Protein AF-A0A954JBC2-F1 (afdb_monomer)

Foldseek 3Di:
DLPPADWDWDQPQVQQWIWIAHPVRHTDDIDHPAQRWADWEDDVQWIWTQRQLWWIFIAGSVRHTPDTQQDDPVVSVLLPDPVNVVLACPVPDDPRIANGFRDWYADPQRWIWTWGNGVVIDIDIHDDDD

Mean predicted aligned error: 2.65 Å

Secondary structure (DSSP, 8-state):
-TTSS--EEEEEGGGTEEEEE-TT--EEEEE---SSB---EEETTEEEEEETTTEEEEE-TTS-EEEEET--HHHHHHHH-TTTTGGG-GGGPPTT--S-EEEEEE-TTS-EEEEE-STT-EEEEEP---

Structure (mmCIF, N/CA/C/O backbone):
data_AF-A0A954JBC2-F1
#
_entry.id   AF-A0A954JBC2-F1
#
loop_
_atom_site.group_PDB
_atom_site.id
_atom_site.type_symbol
_atom_site.label_atom_id
_atom_site.label_alt_id
_atom_site.label_comp_id
_atom_site.label_asym_id
_atom_site.label_entity_id
_atom_site.label_seq_id
_atom_site.pdbx_PDB_ins_code
_atom_site.Cartn_x
_atom_site.Cartn_y
_atom_site.Cartn_z
_atom_site.occupancy
_atom_site.B_iso_or_equiv
_atom_site.auth_seq_id
_atom_site.auth_comp_id
_atom_site.auth_asym_id
_atom_site.auth_atom_id
_atom_site.pdbx_PDB_model_num
ATOM 1 N N . ASP A 1 1 ? -16.019 -0.821 12.676 1.00 66.69 1 ASP A N 1
ATOM 2 C CA . ASP A 1 1 ? -14.997 -1.880 12.584 1.00 66.69 1 ASP A CA 1
ATOM 3 C C . ASP A 1 1 ? -13.646 -1.416 13.097 1.00 66.69 1 ASP A C 1
ATOM 5 O O . ASP A 1 1 ? -13.457 -0.216 13.296 1.00 66.69 1 ASP A O 1
ATOM 9 N N . ARG A 1 2 ? -12.759 -2.378 13.381 1.00 87.31 2 ARG A N 1
ATOM 10 C CA . ARG A 1 2 ? -11.502 -2.253 14.138 1.00 87.31 2 ARG A CA 1
ATOM 11 C C . ARG A 1 2 ? -11.706 -2.074 15.650 1.00 87.31 2 ARG A C 1
ATOM 13 O O . ARG A 1 2 ? -11.821 -3.072 16.347 1.00 87.31 2 ARG A O 1
ATOM 20 N N . ASP A 1 3 ? -11.781 -0.854 16.188 1.00 87.06 3 ASP A N 1
ATOM 21 C CA . ASP A 1 3 ? -11.886 -0.623 17.650 1.00 87.06 3 ASP A CA 1
ATOM 22 C C . ASP A 1 3 ? -13.154 0.127 18.099 1.00 87.06 3 ASP A C 1
ATOM 24 O O . ASP A 1 3 ? -13.298 0.477 19.269 1.00 87.06 3 ASP A O 1
ATOM 28 N N . GLY A 1 4 ? -14.084 0.379 17.174 1.00 88.94 4 GLY A N 1
ATOM 29 C CA . GLY A 1 4 ? -15.375 1.008 17.468 1.00 88.94 4 GLY A CA 1
ATOM 30 C C . GLY A 1 4 ? -15.338 2.529 17.650 1.00 88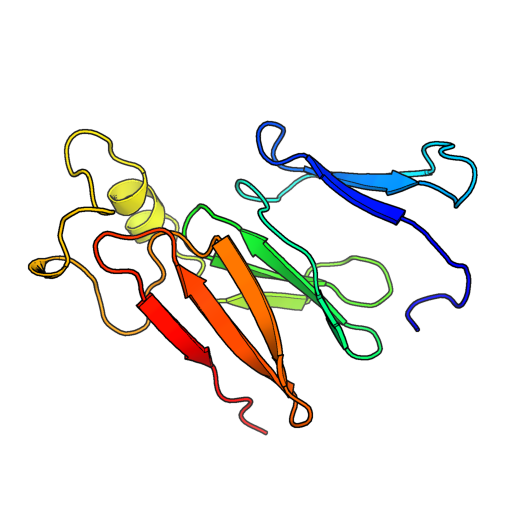.94 4 GLY A C 1
ATOM 31 O O . GLY A 1 4 ? -16.394 3.130 17.832 1.00 88.94 4 GLY A O 1
ATOM 32 N N . VAL A 1 5 ? -14.168 3.172 17.552 1.00 92.81 5 VAL A N 1
ATOM 33 C CA . VAL A 1 5 ? -14.036 4.635 17.639 1.00 92.81 5 VAL A CA 1
ATOM 34 C C . VAL A 1 5 ? -13.610 5.196 16.278 1.00 92.81 5 VAL A C 1
ATOM 36 O O . VAL A 1 5 ? -12.493 4.899 15.844 1.00 92.81 5 VAL A O 1
ATOM 39 N N . PRO A 1 6 ? -14.435 6.028 15.608 1.00 94.38 6 PRO A N 1
ATOM 40 C CA . PRO A 1 6 ? -14.092 6.623 14.317 1.00 94.38 6 PRO A CA 1
ATOM 41 C C . PRO A 1 6 ? -12.784 7.424 14.351 1.00 94.38 6 PRO A C 1
ATOM 43 O O . PRO A 1 6 ? -12.548 8.207 15.273 1.00 94.38 6 PRO A O 1
ATOM 46 N N . LYS A 1 7 ? -11.944 7.240 13.327 1.00 95.44 7 LYS A N 1
ATOM 47 C CA . LYS A 1 7 ? -10.665 7.942 13.137 1.00 95.44 7 LYS A CA 1
ATOM 48 C C . LYS A 1 7 ? -10.459 8.243 11.658 1.00 95.44 7 LYS A C 1
ATOM 50 O O . LYS A 1 7 ? -10.895 7.468 10.811 1.00 95.44 7 LYS A O 1
ATOM 55 N N . LEU 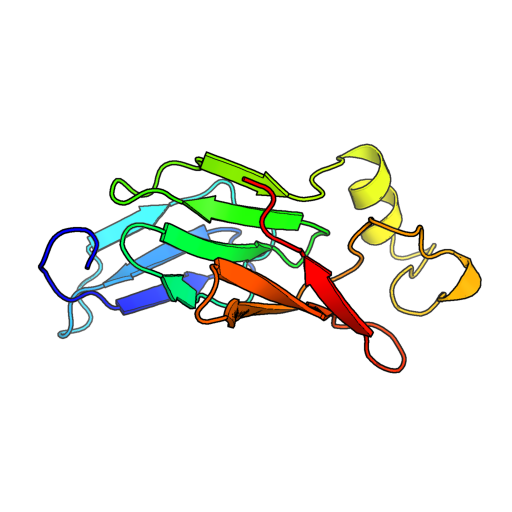A 1 8 ? -9.750 9.326 11.367 1.00 96.62 8 LEU A N 1
ATOM 56 C CA . LEU A 1 8 ? -9.204 9.599 10.042 1.00 96.62 8 LEU A CA 1
ATOM 57 C C . LEU A 1 8 ? -7.798 9.004 9.962 1.00 96.62 8 LEU A C 1
ATOM 59 O O . LEU A 1 8 ? -6.976 9.267 10.839 1.00 96.62 8 LEU A O 1
ATOM 63 N N . VAL A 1 9 ? -7.513 8.229 8.917 1.00 97.44 9 VAL A N 1
ATOM 64 C CA . VAL A 1 9 ? -6.164 7.724 8.636 1.00 97.44 9 VAL A CA 1
ATOM 65 C C . VAL A 1 9 ? -5.649 8.391 7.370 1.00 97.44 9 VAL A C 1
ATOM 67 O O . VAL A 1 9 ? -6.372 8.494 6.385 1.00 97.44 9 VAL A O 1
ATOM 70 N N . VAL A 1 10 ? -4.410 8.871 7.406 1.00 98.25 10 VAL A N 1
ATOM 71 C CA . VAL A 1 10 ? -3.782 9.611 6.311 1.00 98.25 10 VAL A CA 1
ATOM 72 C C . VAL A 1 10 ? -2.501 8.908 5.894 1.00 98.25 10 VAL A C 1
ATOM 74 O O . VAL A 1 10 ? -1.610 8.688 6.720 1.00 98.25 10 VAL A O 1
ATOM 77 N N . ALA A 1 11 ? -2.396 8.604 4.601 1.00 98.50 11 ALA A N 1
ATOM 78 C CA . ALA A 1 11 ? -1.159 8.172 3.972 1.00 98.50 11 ALA A CA 1
ATOM 79 C C . ALA A 1 11 ? -0.208 9.366 3.802 1.00 98.50 11 ALA A C 1
ATOM 81 O O . ALA A 1 11 ? -0.307 10.147 2.857 1.00 98.50 11 ALA A O 1
ATOM 82 N N . ASP A 1 12 ? 0.739 9.514 4.729 1.00 98.00 12 ASP A N 1
ATOM 83 C CA . ASP A 1 12 ? 1.794 10.525 4.655 1.00 98.00 12 ASP A CA 1
ATOM 84 C C . ASP A 1 12 ? 2.963 9.980 3.818 1.00 98.00 12 ASP A C 1
ATOM 86 O O . ASP A 1 12 ? 4.041 9.626 4.307 1.00 98.00 12 ASP A O 1
ATOM 90 N N . ARG A 1 13 ? 2.665 9.844 2.522 1.00 97.31 13 ARG A N 1
ATOM 91 C CA . ARG A 1 13 ? 3.396 9.060 1.523 1.00 97.31 13 ARG A CA 1
ATOM 92 C C . ARG A 1 13 ? 4.905 9.296 1.533 1.00 97.31 13 ARG A C 1
ATOM 94 O O . ARG A 1 13 ? 5.680 8.358 1.710 1.00 97.31 13 ARG A O 1
ATOM 101 N N . ALA A 1 14 ? 5.327 10.546 1.351 1.00 97.06 14 ALA A N 1
ATOM 102 C CA . ALA A 1 14 ? 6.743 10.894 1.234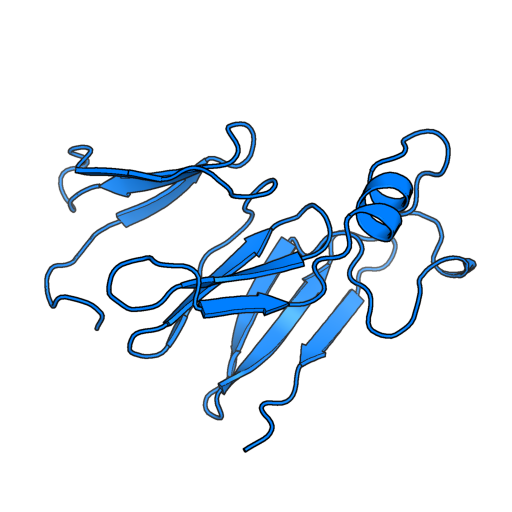 1.00 97.06 14 ALA A CA 1
ATOM 103 C C . ALA A 1 14 ? 7.514 10.733 2.556 1.00 97.06 14 ALA A C 1
ATOM 105 O O . ALA A 1 14 ? 8.736 10.624 2.536 1.00 97.06 14 ALA A O 1
ATOM 106 N N . ASN A 1 15 ? 6.804 10.669 3.686 1.00 98.25 15 ASN A N 1
ATOM 107 C CA . ASN A 1 15 ? 7.376 10.422 5.006 1.00 98.25 15 ASN A CA 1
ATOM 108 C C . ASN A 1 15 ? 7.294 8.944 5.427 1.00 98.25 15 ASN A C 1
ATOM 110 O O . ASN A 1 15 ? 7.560 8.641 6.590 1.00 98.25 15 ASN A O 1
ATOM 114 N N . ALA A 1 16 ? 6.927 8.034 4.512 1.00 98.12 16 ALA A N 1
ATOM 115 C CA . ALA A 1 16 ? 6.934 6.584 4.731 1.00 98.12 16 ALA A CA 1
ATOM 116 C C . ALA A 1 16 ? 6.124 6.139 5.969 1.00 98.12 16 ALA A C 1
ATOM 118 O O . ALA A 1 16 ? 6.514 5.228 6.705 1.00 98.12 16 ALA A O 1
ATOM 119 N N . ARG A 1 17 ? 4.997 6.814 6.224 1.00 98.62 17 ARG A N 1
ATOM 120 C CA . ARG A 1 17 ? 4.210 6.622 7.444 1.00 98.62 17 ARG A CA 1
ATOM 121 C C . ARG A 1 17 ? 2.716 6.812 7.224 1.00 98.62 17 ARG A C 1
ATOM 123 O O . ARG A 1 17 ? 2.287 7.518 6.314 1.00 98.62 17 ARG A O 1
ATOM 130 N N . LEU A 1 18 ? 1.937 6.231 8.124 1.00 98.69 18 LEU A N 1
ATOM 131 C CA . LEU A 1 18 ? 0.527 6.547 8.305 1.00 98.69 18 LEU A CA 1
ATOM 132 C C . LEU A 1 18 ? 0.340 7.426 9.545 1.00 98.69 18 LEU A C 1
ATOM 134 O O . LEU A 1 18 ? 1.083 7.317 10.528 1.00 98.69 18 LEU A O 1
ATOM 138 N N . GLN A 1 19 ? -0.670 8.290 9.503 1.00 98.50 19 GLN A N 1
ATOM 139 C CA . GLN A 1 19 ? -1.070 9.135 10.626 1.00 98.50 19 GLN A CA 1
ATOM 140 C C . GLN A 1 19 ? -2.553 8.951 10.933 1.00 98.50 19 GLN A C 1
ATOM 142 O O . GLN A 1 19 ? -3.371 8.914 10.020 1.00 98.50 19 GLN A O 1
ATOM 147 N N . TRP A 1 20 ? -2.895 8.867 12.215 1.00 98.00 20 TRP A N 1
ATOM 148 C CA . TRP A 1 20 ? -4.271 8.772 12.692 1.00 98.00 20 TRP A CA 1
ATOM 149 C C . TRP A 1 20 ? -4.660 10.065 13.386 1.00 98.00 20 TRP A C 1
ATOM 151 O O . TRP A 1 20 ? -3.898 10.587 14.203 1.00 98.00 20 TRP A O 1
ATOM 161 N N . PHE A 1 21 ? -5.873 10.521 13.114 1.00 98.38 21 PHE A N 1
ATOM 162 C CA . PHE A 1 21 ? -6.490 11.685 13.727 1.00 98.38 21 PHE A CA 1
ATOM 163 C C . PHE A 1 21 ? -7.877 11.318 14.251 1.00 98.38 21 PHE A C 1
ATOM 165 O O . PHE A 1 21 ? -8.526 10.405 13.732 1.00 98.38 21 PHE A O 1
ATOM 172 N N . ASP A 1 22 ? -8.345 12.028 15.274 1.00 97.69 22 ASP A N 1
ATOM 173 C CA . ASP A 1 22 ? -9.774 12.034 15.578 1.00 97.69 22 ASP A CA 1
ATOM 174 C C . ASP A 1 22 ? -10.541 12.882 14.547 1.00 97.69 22 ASP A C 1
ATOM 176 O O . ASP A 1 22 ? -9.956 13.536 13.680 1.00 97.69 22 ASP A O 1
ATOM 180 N N . LEU A 1 23 ? -11.872 12.882 14.638 1.00 97.06 23 LEU A N 1
ATOM 181 C CA . LEU A 1 23 ? -12.718 13.637 13.708 1.00 97.06 23 LEU A CA 1
ATOM 182 C C . LEU A 1 23 ? -12.650 15.164 13.900 1.00 97.06 23 LEU A C 1
ATOM 184 O O . LEU A 1 23 ? -13.163 15.896 13.060 1.00 97.06 23 LEU A O 1
ATOM 188 N N . ASN A 1 24 ? -12.000 15.649 14.963 1.00 97.75 24 ASN A N 1
ATOM 189 C CA . ASN A 1 24 ? -11.718 17.072 15.173 1.00 97.75 24 ASN A CA 1
ATOM 190 C C . ASN A 1 24 ? -10.335 17.473 14.625 1.00 97.75 24 ASN A C 1
ATOM 192 O O . ASN A 1 24 ? -9.919 18.620 14.787 1.00 97.75 24 ASN A O 1
ATOM 196 N N . GLY A 1 25 ? -9.603 16.541 14.005 1.00 97.31 25 GLY A N 1
ATOM 197 C CA . GLY A 1 25 ? -8.268 16.780 13.461 1.00 97.31 25 GLY A CA 1
ATOM 198 C C . GLY A 1 25 ? -7.145 16.720 14.498 1.00 97.31 25 GLY A C 1
ATOM 199 O O . GLY A 1 25 ? -6.010 17.080 14.185 1.00 97.31 25 GLY A O 1
ATOM 200 N N . LYS A 1 26 ? -7.407 16.253 15.726 1.00 98.44 26 LYS A N 1
ATOM 201 C CA . LYS A 1 26 ? -6.344 16.026 16.711 1.00 98.44 26 LYS A CA 1
ATOM 202 C C . LYS A 1 26 ? -5.548 14.789 16.315 1.00 98.44 26 LYS A C 1
ATOM 204 O O . LYS A 1 26 ? -6.109 13.707 16.160 1.00 98.44 26 LYS A O 1
ATOM 209 N N . HIS A 1 27 ? -4.230 14.935 16.208 1.00 98.50 27 HIS A N 1
ATOM 210 C CA . HIS A 1 27 ? -3.321 13.811 15.983 1.00 98.50 27 HIS A CA 1
ATOM 211 C C . HIS A 1 27 ? -3.380 12.807 17.144 1.00 98.50 27 HIS A C 1
ATOM 213 O O . HIS A 1 27 ? -3.359 13.189 18.317 1.00 98.50 27 HIS A O 1
ATOM 219 N N . LEU A 1 28 ? -3.471 11.523 16.803 1.00 97.62 28 LEU A N 1
ATOM 220 C CA . LEU A 1 28 ? -3.572 10.409 17.747 1.00 97.62 28 LEU A CA 1
ATOM 221 C C . LEU A 1 28 ? -2.341 9.504 17.706 1.00 97.62 28 LEU A C 1
ATOM 223 O O . LEU A 1 28 ? -1.888 9.030 18.746 1.00 97.62 28 LEU A O 1
ATOM 227 N N . LYS A 1 29 ? -1.836 9.204 16.505 1.00 97.00 29 LYS A N 1
ATOM 228 C CA . LYS A 1 29 ? -0.762 8.226 16.305 1.00 97.00 29 LYS A CA 1
ATOM 229 C C . LYS A 1 29 ? -0.034 8.474 14.991 1.00 97.00 29 LYS A C 1
ATOM 231 O O . LYS A 1 29 ? -0.651 8.810 13.985 1.00 97.00 29 LYS A O 1
ATOM 236 N N . THR A 1 30 ? 1.266 8.209 14.997 1.00 98.56 30 THR A N 1
ATOM 237 C CA . THR A 1 30 ? 2.084 8.039 13.793 1.00 98.56 30 THR A CA 1
ATOM 238 C C . THR A 1 30 ? 2.630 6.619 13.780 1.00 98.56 30 THR A C 1
ATOM 240 O O . THR A 1 30 ? 3.085 6.131 14.814 1.00 98.56 30 THR A O 1
ATOM 243 N N . GLN A 1 31 ? 2.592 5.954 12.628 1.00 98.44 31 GLN A N 1
ATOM 244 C CA . GLN A 1 31 ? 3.162 4.620 12.442 1.00 98.44 31 GLN A CA 1
ATOM 245 C C . GLN A 1 31 ? 4.048 4.606 11.199 1.00 98.44 31 GLN A C 1
ATOM 247 O O . GLN A 1 31 ? 3.584 4.983 10.126 1.00 98.44 31 GLN A O 1
ATOM 252 N N . GLY A 1 32 ? 5.308 4.202 11.359 1.00 98.25 32 GLY A N 1
ATOM 253 C CA . GLY A 1 32 ? 6.276 4.067 10.267 1.00 98.25 32 GLY A CA 1
ATOM 254 C C . GLY A 1 32 ? 6.255 2.686 9.609 1.00 98.25 32 GLY A C 1
ATOM 255 O O . GLY A 1 32 ? 5.268 1.962 9.712 1.00 98.25 32 GLY A O 1
ATOM 256 N N 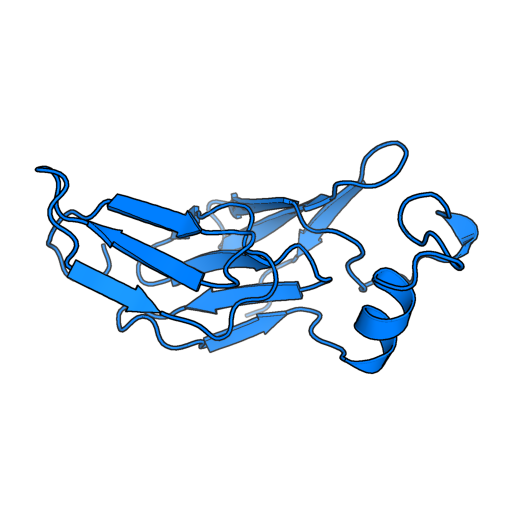. ASP A 1 33 ? 7.372 2.340 8.967 1.00 95.62 33 ASP A N 1
ATOM 257 C CA . ASP A 1 33 ? 7.629 1.065 8.275 1.00 95.62 33 ASP A CA 1
ATOM 258 C C . ASP A 1 33 ? 6.752 0.797 7.038 1.00 95.62 33 ASP A C 1
ATOM 260 O O . ASP A 1 33 ? 6.603 -0.345 6.591 1.00 95.62 33 ASP A O 1
ATOM 264 N N . PHE A 1 34 ? 6.223 1.863 6.434 1.00 98.31 34 PHE A N 1
ATOM 265 C CA . PHE A 1 34 ? 5.545 1.828 5.136 1.00 98.31 34 PHE A CA 1
ATOM 266 C C . PHE A 1 34 ? 6.503 2.208 4.013 1.00 98.31 34 PHE A C 1
ATOM 268 O O . PHE A 1 34 ? 7.521 2.860 4.240 1.00 98.31 34 PHE A O 1
ATOM 275 N N . LEU A 1 35 ? 6.176 1.835 2.778 1.00 97.69 35 LEU A N 1
ATOM 276 C CA . LEU A 1 35 ? 7.010 2.153 1.623 1.00 97.69 35 LEU A CA 1
ATOM 277 C C . LEU A 1 35 ? 6.211 2.969 0.614 1.00 97.69 35 LEU A C 1
ATOM 279 O O . LEU A 1 35 ? 5.724 2.458 -0.393 1.00 97.69 35 LEU A O 1
ATOM 283 N N . PHE A 1 36 ? 6.135 4.269 0.904 1.00 98.31 36 PHE A N 1
ATOM 284 C CA . PHE A 1 36 ? 5.436 5.256 0.085 1.00 98.31 36 PHE A CA 1
ATOM 285 C C . PHE A 1 36 ? 3.924 4.940 -0.017 1.00 98.31 36 PHE A C 1
ATOM 287 O O . PHE A 1 36 ? 3.410 4.736 -1.120 1.00 98.31 36 PHE A O 1
ATOM 294 N N . PRO A 1 37 ? 3.209 4.882 1.131 1.00 98.62 37 PRO A N 1
ATOM 295 C CA . PRO A 1 37 ? 1.806 4.473 1.185 1.00 98.62 37 PRO A CA 1
ATOM 296 C C . PRO A 1 37 ? 0.939 5.410 0.345 1.00 98.62 37 PRO A C 1
ATOM 298 O O . PRO A 1 37 ? 1.137 6.631 0.348 1.00 98.62 37 PRO A O 1
ATOM 301 N N . ALA A 1 38 ? 0.011 4.838 -0.415 1.00 97.69 38 ALA A N 1
ATOM 302 C CA . ALA A 1 38 ? -0.636 5.546 -1.507 1.00 97.69 38 ALA A CA 1
ATOM 303 C C . ALA A 1 38 ? -2.139 5.766 -1.333 1.00 97.69 38 ALA A C 1
ATOM 305 O O . ALA A 1 38 ? -2.604 6.832 -1.736 1.00 97.69 38 ALA A O 1
ATOM 306 N N . ASP A 1 39 ? -2.821 4.808 -0.714 1.00 98.19 39 ASP A N 1
ATOM 307 C CA . ASP A 1 39 ? -4.257 4.789 -0.441 1.00 98.19 39 ASP A CA 1
ATOM 308 C C . ASP A 1 39 ? -4.540 3.914 0.801 1.00 98.19 39 ASP A C 1
ATOM 310 O O . ASP A 1 39 ? -3.598 3.352 1.379 1.00 98.19 39 ASP A O 1
ATOM 314 N N . ILE A 1 40 ? -5.795 3.850 1.257 1.00 98.00 40 ILE A N 1
ATOM 315 C CA . ILE A 1 40 ? -6.246 3.023 2.376 1.00 98.00 40 ILE A CA 1
ATOM 316 C C . ILE A 1 40 ? -7.662 2.503 2.102 1.00 98.00 40 ILE A C 1
ATOM 318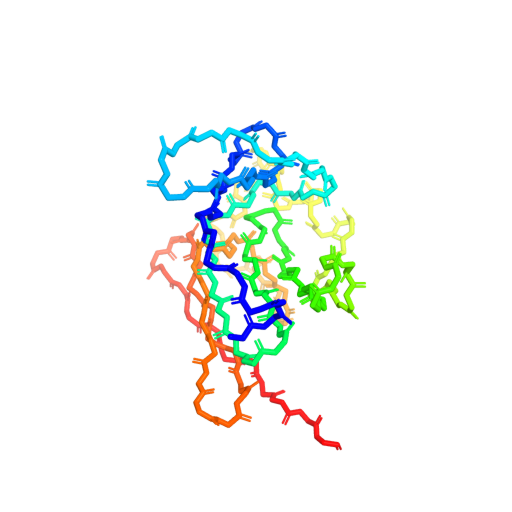 O O . ILE A 1 40 ? -8.591 3.297 1.974 1.00 98.00 40 ILE A O 1
ATOM 322 N N . ASP A 1 41 ? -7.847 1.186 2.200 1.00 98.06 41 ASP A N 1
ATOM 323 C CA . ASP A 1 41 ? -9.172 0.553 2.252 1.00 98.06 41 ASP A CA 1
ATOM 324 C C . ASP A 1 41 ? -9.318 -0.344 3.492 1.00 98.06 41 ASP A C 1
ATOM 326 O O . ASP A 1 41 ? -8.333 -0.727 4.133 1.00 98.06 41 ASP A O 1
ATOM 330 N N . THR A 1 42 ? -10.551 -0.678 3.871 1.00 97.00 42 THR A N 1
ATOM 331 C CA . THR A 1 42 ? -10.835 -1.509 5.048 1.00 97.00 42 THR A CA 1
ATOM 332 C C . THR A 1 42 ? -11.883 -2.573 4.769 1.00 97.00 42 THR A C 1
ATOM 334 O O . THR A 1 42 ? -12.898 -2.306 4.134 1.00 97.00 42 THR A O 1
ATOM 337 N N . GLN A 1 43 ? -11.693 -3.759 5.346 1.00 96.56 43 GLN A N 1
ATOM 338 C CA . GLN A 1 43 ? -12.706 -4.812 5.370 1.00 96.56 43 GLN A CA 1
ATOM 339 C C . GLN A 1 43 ? -12.671 -5.525 6.723 1.00 96.56 43 GLN A C 1
ATOM 341 O O . GLN A 1 43 ? -11.714 -6.231 7.051 1.00 96.56 43 GLN A O 1
ATOM 346 N N . GLY A 1 44 ? -13.719 -5.320 7.527 1.00 94.62 44 GLY A N 1
ATOM 347 C CA . GLY A 1 44 ? -13.755 -5.783 8.912 1.00 94.62 44 GLY A CA 1
ATOM 348 C C . GLY A 1 44 ? -12.558 -5.248 9.703 1.00 94.62 44 GLY A C 1
ATOM 349 O O . GLY A 1 44 ? -12.319 -4.042 9.770 1.00 94.62 44 GLY A O 1
ATOM 350 N N . ASP A 1 45 ? -11.774 -6.154 10.277 1.00 95.75 45 ASP A N 1
ATOM 351 C CA . ASP A 1 45 ? -10.605 -5.808 11.088 1.00 95.75 45 ASP A CA 1
ATOM 352 C C . ASP A 1 45 ? -9.335 -5.536 10.275 1.00 95.75 45 ASP A C 1
ATOM 354 O O . ASP A 1 45 ? -8.305 -5.194 10.855 1.00 95.75 45 ASP A O 1
ATOM 358 N N . LEU A 1 46 ? -9.384 -5.661 8.948 1.00 97.25 46 LEU A N 1
ATOM 359 C CA . LEU A 1 46 ? -8.233 -5.446 8.078 1.00 97.25 46 LEU A CA 1
ATOM 360 C C . LEU A 1 46 ? -8.186 -4.013 7.548 1.00 97.25 46 LEU A C 1
ATOM 362 O O . LEU A 1 46 ? -9.213 -3.414 7.230 1.00 97.25 46 LEU A O 1
ATOM 366 N N . LEU A 1 47 ? -6.970 -3.482 7.440 1.00 97.94 47 LEU A N 1
ATOM 367 C CA . LEU A 1 47 ? -6.660 -2.227 6.760 1.00 97.94 47 LEU A CA 1
ATOM 368 C C . LEU A 1 47 ? -5.623 -2.524 5.679 1.00 97.94 47 LEU A C 1
ATOM 370 O O . LEU A 1 47 ? -4.555 -3.058 5.973 1.00 97.94 47 LEU A O 1
ATOM 374 N N . LEU A 1 48 ? -5.973 -2.209 4.440 1.00 98.62 48 LEU A N 1
ATOM 375 C CA . LEU A 1 48 ? -5.195 -2.429 3.231 1.00 98.62 48 LEU A CA 1
ATOM 376 C C . LEU A 1 48 ? -4.460 -1.148 2.852 1.00 98.62 48 LEU A C 1
ATOM 378 O O . LEU A 1 48 ? -5.064 -0.083 2.812 1.00 98.62 48 LEU A O 1
ATOM 382 N N . VAL A 1 49 ? -3.165 -1.257 2.568 1.00 98.75 49 VAL A N 1
ATOM 383 C CA . VAL A 1 49 ? -2.305 -0.134 2.189 1.00 98.75 49 VAL A CA 1
ATOM 384 C C . VAL A 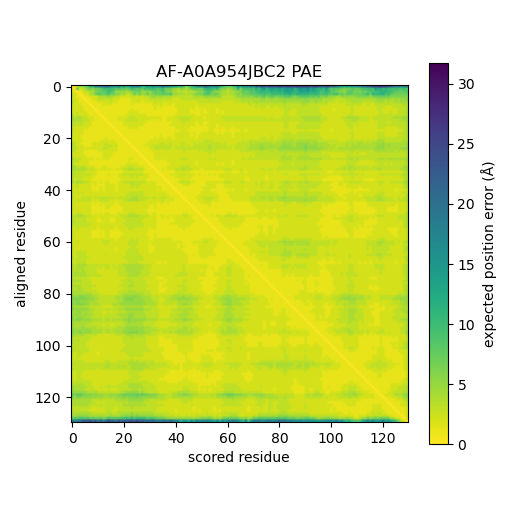1 49 ? -1.498 -0.522 0.952 1.00 98.75 49 VAL A C 1
ATOM 386 O O . VAL A 1 49 ? -0.566 -1.328 1.064 1.00 98.75 49 VAL A O 1
ATOM 389 N N . PRO A 1 50 ? -1.794 0.026 -0.235 1.00 98.44 50 PRO A N 1
ATOM 390 C CA . PRO A 1 50 ? -0.860 -0.022 -1.347 1.00 98.44 50 PRO A CA 1
ATOM 391 C C . PRO A 1 50 ? 0.381 0.818 -1.023 1.00 98.44 50 PRO A C 1
ATOM 393 O O . PRO A 1 50 ? 0.334 2.046 -0.946 1.00 98.44 50 PRO A O 1
ATOM 396 N N . ASP A 1 51 ? 1.502 0.133 -0.817 1.00 97.12 51 ASP A N 1
ATOM 397 C CA . ASP A 1 51 ? 2.820 0.732 -0.637 1.00 97.12 51 ASP A CA 1
ATOM 398 C C . ASP A 1 51 ? 3.468 0.850 -2.024 1.00 97.12 51 ASP A C 1
ATOM 400 O O . ASP A 1 51 ? 3.931 -0.143 -2.598 1.00 97.12 51 ASP A O 1
ATOM 404 N N . LEU A 1 52 ? 3.509 2.072 -2.577 1.00 97.88 52 LEU A N 1
ATOM 405 C CA . LEU A 1 52 ? 3.885 2.340 -3.976 1.00 97.88 52 LEU A CA 1
ATOM 406 C C . LEU A 1 52 ? 5.246 1.752 -4.373 1.00 97.88 52 LEU A C 1
ATOM 408 O O . LEU A 1 52 ? 5.522 1.550 -5.557 1.00 97.88 52 LEU A O 1
ATOM 412 N N . HIS A 1 53 ? 6.117 1.462 -3.411 1.00 98.00 53 HIS A N 1
ATOM 413 C CA . HIS A 1 53 ? 7.363 0.743 -3.650 1.00 98.00 53 HIS A CA 1
ATOM 414 C C . HIS A 1 53 ? 7.153 -0.783 -3.648 1.00 98.00 53 HIS A C 1
ATOM 416 O O . HIS A 1 53 ? 7.715 -1.512 -2.827 1.00 98.00 53 HIS A O 1
ATOM 422 N N . ALA A 1 54 ? 6.388 -1.245 -4.639 1.00 98.12 54 ALA A N 1
ATOM 423 C CA . ALA A 1 54 ? 6.259 -2.643 -5.045 1.00 98.12 54 ALA A CA 1
ATOM 424 C C . ALA A 1 54 ? 5.705 -3.629 -3.994 1.00 98.12 54 ALA A C 1
ATOM 426 O O . ALA A 1 54 ? 6.066 -4.804 -4.031 1.00 98.12 54 ALA A O 1
ATOM 427 N N . ARG A 1 55 ? 4.806 -3.210 -3.088 1.00 97.88 55 ARG A N 1
ATOM 428 C CA . ARG A 1 55 ? 4.100 -4.161 -2.205 1.00 97.88 55 ARG A CA 1
ATOM 429 C C . ARG A 1 55 ? 2.712 -3.685 -1.774 1.00 97.88 55 ARG A C 1
ATOM 431 O O . ARG A 1 55 ? 2.368 -2.516 -1.901 1.00 97.88 55 ARG A O 1
ATOM 438 N N . ILE A 1 56 ? 1.938 -4.598 -1.201 1.00 98.50 56 ILE A N 1
ATOM 439 C CA . ILE A 1 56 ? 0.685 -4.302 -0.501 1.00 98.50 56 ILE A CA 1
ATOM 440 C C . ILE A 1 56 ? 0.848 -4.688 0.969 1.00 98.50 56 ILE A C 1
ATOM 442 O O . ILE A 1 56 ? 1.159 -5.839 1.266 1.00 98.50 56 ILE A O 1
ATOM 446 N N . THR A 1 57 ? 0.609 -3.763 1.891 1.00 98.62 57 THR A N 1
ATOM 447 C CA . THR A 1 57 ? 0.648 -4.022 3.335 1.00 98.62 57 THR A CA 1
ATOM 448 C C . THR A 1 57 ? -0.773 -4.183 3.873 1.00 98.62 57 THR A C 1
ATOM 450 O O . THR A 1 57 ? -1.646 -3.375 3.573 1.00 98.62 57 THR A O 1
ATOM 453 N N . ILE A 1 58 ? -1.013 -5.213 4.686 1.00 98.38 58 ILE A N 1
ATOM 454 C CA . ILE A 1 58 ? -2.295 -5.455 5.360 1.00 98.38 58 ILE A CA 1
ATOM 455 C C . ILE A 1 58 ? -2.067 -5.429 6.868 1.00 98.38 58 ILE A C 1
ATOM 457 O O . ILE A 1 58 ? -1.176 -6.118 7.369 1.00 98.38 58 ILE A O 1
ATOM 461 N N . LEU A 1 59 ? -2.878 -4.658 7.592 1.00 98.31 59 LEU A N 1
ATOM 462 C CA . LEU A 1 59 ? -2.805 -4.512 9.045 1.00 98.31 59 LEU A CA 1
ATOM 463 C C . LEU A 1 59 ? -4.033 -5.113 9.744 1.00 98.31 59 LEU A C 1
ATOM 465 O O . LEU A 1 59 ? -5.160 -4.874 9.308 1.00 98.31 59 LEU A O 1
ATOM 469 N N . ASP A 1 60 ? -3.833 -5.793 10.876 1.00 97.19 60 ASP A N 1
ATOM 470 C CA . ASP A 1 60 ? -4.915 -6.206 11.788 1.00 97.19 60 ASP A CA 1
ATOM 471 C C . ASP A 1 60 ? -5.537 -5.021 12.537 1.00 97.19 60 ASP A C 1
ATOM 473 O O . ASP A 1 60 ? -5.061 -3.892 12.414 1.00 97.19 60 ASP A O 1
ATOM 477 N N . LYS A 1 61 ? -6.563 -5.270 13.362 1.00 95.50 61 LYS A N 1
ATOM 478 C CA . LYS A 1 61 ? -7.270 -4.260 14.172 1.00 95.50 61 LYS A CA 1
ATOM 479 C C . LYS A 1 61 ? -6.368 -3.455 15.118 1.00 95.50 61 LYS A C 1
ATOM 481 O O . LYS A 1 61 ? -6.679 -2.305 15.417 1.00 95.50 61 LYS A O 1
ATOM 486 N N . ASP A 1 62 ? -5.240 -4.023 15.552 1.00 94.56 62 ASP A N 1
ATOM 487 C CA . ASP A 1 62 ? -4.271 -3.368 16.438 1.00 94.56 62 ASP A CA 1
ATOM 488 C C . ASP A 1 62 ? -3.226 -2.557 15.631 1.00 94.56 62 ASP A C 1
ATOM 490 O O . ASP A 1 62 ? -2.337 -1.905 16.190 1.00 94.56 62 ASP A O 1
ATOM 494 N N . ASN A 1 63 ? -3.396 -2.503 14.304 1.00 95.69 63 ASN A N 1
ATOM 495 C CA . ASN A 1 63 ? -2.518 -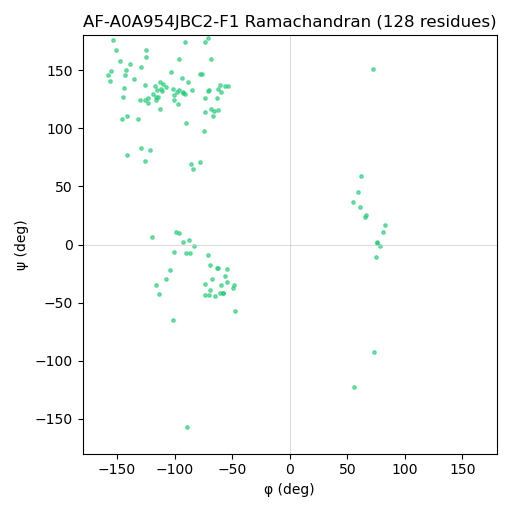1.902 13.301 1.00 95.69 63 ASN A CA 1
ATOM 496 C C . ASN A 1 63 ? -1.163 -2.611 13.160 1.00 95.69 63 ASN A C 1
ATOM 498 O O . ASN A 1 63 ? -0.186 -1.980 12.754 1.00 95.69 63 ASN A O 1
ATOM 502 N N . LYS A 1 64 ? -1.075 -3.900 13.491 1.00 97.06 64 LYS A N 1
ATOM 503 C CA . LYS A 1 64 ? 0.131 -4.697 13.243 1.00 97.06 64 LYS A CA 1
ATOM 504 C C . LYS A 1 64 ? 0.063 -5.306 11.844 1.00 97.06 64 LYS A C 1
ATOM 506 O O . LYS A 1 64 ? -1.015 -5.741 11.437 1.00 97.06 64 LYS A O 1
ATOM 511 N N . PRO A 1 65 ? 1.178 -5.346 11.096 1.00 97.50 65 PRO A N 1
ATOM 512 C CA . PRO A 1 65 ? 1.193 -5.994 9.795 1.00 97.50 65 PRO A CA 1
ATOM 513 C C . PRO A 1 65 ? 0.913 -7.490 9.950 1.00 97.50 65 PRO A C 1
ATOM 515 O O . PRO A 1 65 ? 1.596 -8.179 10.704 1.00 97.50 65 PRO A O 1
ATOM 518 N N . VAL A 1 66 ? -0.088 -7.979 9.222 1.00 97.50 66 VAL A N 1
ATOM 519 C CA . VAL A 1 66 ? -0.410 -9.411 9.107 1.00 97.50 66 VAL A CA 1
ATOM 520 C C . VAL A 1 66 ? 0.046 -9.999 7.777 1.00 97.50 66 VAL A C 1
ATOM 522 O O . VAL A 1 66 ? 0.246 -11.205 7.682 1.00 97.50 66 VAL A O 1
ATOM 525 N N . ALA A 1 67 ? 0.242 -9.157 6.758 1.00 97.12 67 ALA A N 1
ATOM 526 C CA . ALA A 1 67 ? 0.819 -9.552 5.480 1.00 97.12 67 ALA A CA 1
ATOM 527 C C . ALA A 1 67 ? 1.473 -8.359 4.767 1.00 97.12 67 ALA A C 1
ATOM 529 O O . ALA A 1 67 ? 1.014 -7.222 4.884 1.00 97.12 67 ALA A O 1
ATOM 530 N N . GLN A 1 68 ? 2.521 -8.643 3.994 1.00 97.62 68 GLN A N 1
ATOM 531 C CA . GLN A 1 68 ? 3.172 -7.717 3.063 1.00 97.62 68 GLN A CA 1
ATOM 532 C C . GLN A 1 68 ? 3.291 -8.416 1.703 1.00 97.62 68 GLN A C 1
ATOM 534 O O . GLN A 1 68 ? 4.289 -9.061 1.387 1.00 97.62 68 GLN A O 1
ATOM 539 N N . LEU A 1 69 ? 2.211 -8.376 0.924 1.00 97.62 69 LEU A N 1
ATOM 540 C CA . LEU A 1 69 ? 2.086 -9.130 -0.319 1.00 97.62 69 LEU A CA 1
ATOM 541 C C . LEU A 1 69 ? 2.997 -8.540 -1.399 1.00 97.62 69 LEU A C 1
ATOM 543 O O . LEU A 1 69 ? 2.989 -7.332 -1.645 1.00 97.62 69 LEU A O 1
ATOM 547 N N . GLY A 1 70 ? 3.755 -9.412 -2.062 1.00 96.19 70 GLY A N 1
ATOM 548 C CA . GLY A 1 70 ? 4.691 -9.032 -3.120 1.00 96.19 70 GLY A CA 1
ATOM 549 C C . GLY A 1 70 ? 5.989 -8.386 -2.630 1.00 96.19 70 GLY A C 1
ATOM 550 O O . GLY A 1 70 ? 6.806 -8.030 -3.476 1.00 96.19 70 GLY A O 1
ATOM 551 N N . ASP A 1 71 ? 6.201 -8.252 -1.312 1.00 97.19 71 ASP A N 1
ATOM 552 C CA . ASP A 1 71 ? 7.426 -7.660 -0.769 1.00 97.19 71 ASP A CA 1
ATOM 553 C C . ASP A 1 71 ? 8.649 -8.503 -1.150 1.00 97.19 71 ASP A C 1
ATOM 555 O O . ASP A 1 71 ? 8.791 -9.666 -0.775 1.00 97.19 71 ASP A O 1
ATOM 559 N N . ASP A 1 72 ? 9.519 -7.889 -1.939 1.00 98.06 72 ASP A N 1
ATOM 560 C CA . ASP A 1 72 ? 10.775 -8.444 -2.405 1.00 98.06 72 ASP A CA 1
ATOM 561 C C . ASP A 1 72 ? 11.780 -7.284 -2.490 1.00 98.06 72 ASP A C 1
ATOM 563 O O . ASP A 1 72 ? 11.644 -6.414 -3.361 1.00 98.06 72 ASP A O 1
ATOM 567 N N . PRO A 1 73 ? 12.770 -7.224 -1.582 1.00 97.75 73 PRO A N 1
ATOM 568 C CA . PRO A 1 73 ? 13.764 -6.158 -1.574 1.00 97.75 73 PRO A CA 1
ATOM 569 C C . PRO A 1 73 ? 14.599 -6.063 -2.857 1.00 97.75 73 PRO A C 1
ATOM 571 O O . PRO A 1 73 ? 14.936 -4.952 -3.267 1.00 97.75 73 PRO A O 1
ATOM 574 N N . GLU A 1 74 ? 14.916 -7.189 -3.501 1.00 98.31 74 GLU A N 1
ATOM 575 C CA . GLU A 1 74 ? 15.743 -7.223 -4.713 1.00 98.31 74 GLU A CA 1
ATOM 576 C C . GLU A 1 74 ? 14.958 -6.715 -5.922 1.00 98.31 74 GLU A C 1
ATOM 578 O O . GLU A 1 74 ? 15.452 -5.897 -6.703 1.00 98.31 74 GLU A O 1
ATOM 583 N N . TRP A 1 75 ? 13.701 -7.145 -6.054 1.00 98.44 75 TRP A N 1
ATOM 584 C CA . TRP A 1 75 ? 12.808 -6.626 -7.085 1.00 98.44 75 TRP A CA 1
ATOM 585 C C . TRP A 1 75 ? 12.497 -5.142 -6.869 1.00 98.44 75 TRP A C 1
ATOM 587 O O . TRP A 1 75 ? 12.577 -4.347 -7.807 1.00 98.44 75 TRP A O 1
ATOM 597 N N . ARG A 1 76 ? 12.212 -4.733 -5.627 1.00 98.25 76 ARG A N 1
ATOM 598 C CA . ARG A 1 76 ? 11.979 -3.324 -5.285 1.00 98.25 76 ARG A CA 1
ATOM 599 C C . ARG A 1 76 ? 13.176 -2.450 -5.652 1.00 98.25 76 ARG A C 1
ATOM 601 O O . ARG A 1 76 ? 12.969 -1.359 -6.177 1.00 98.25 76 ARG A O 1
ATOM 608 N N . ALA A 1 77 ? 14.405 -2.907 -5.410 1.00 98.44 77 ALA A N 1
ATOM 609 C CA . ALA A 1 77 ? 15.599 -2.156 -5.795 1.00 98.44 77 ALA A CA 1
ATOM 610 C C . ALA A 1 77 ? 15.623 -1.869 -7.308 1.00 98.44 77 ALA A C 1
ATOM 612 O O . ALA A 1 77 ? 15.882 -0.737 -7.706 1.00 98.44 77 ALA A O 1
ATOM 613 N N . GLN A 1 78 ? 15.255 -2.848 -8.142 1.00 98.44 78 GLN A N 1
ATOM 614 C CA . GLN A 1 78 ? 15.160 -2.669 -9.597 1.00 98.44 78 GLN A CA 1
ATOM 615 C C . GLN A 1 78 ? 13.998 -1.759 -10.013 1.00 98.44 78 GLN A C 1
ATOM 617 O O . GLN A 1 78 ? 14.134 -0.959 -10.937 1.00 98.44 78 GLN A O 1
ATOM 622 N N . VAL A 1 79 ? 12.846 -1.874 -9.346 1.00 98.31 79 VAL A N 1
ATOM 623 C CA . VAL A 1 79 ? 11.673 -1.024 -9.601 1.00 98.31 79 VAL A CA 1
ATOM 624 C C . VAL A 1 79 ? 11.990 0.452 -9.356 1.00 98.31 79 VAL A C 1
ATOM 626 O O . VAL A 1 79 ? 11.554 1.307 -10.127 1.00 98.31 79 VAL A O 1
ATOM 629 N N . LEU A 1 80 ? 12.725 0.745 -8.279 1.00 98.06 80 LEU A N 1
ATOM 630 C CA . LEU A 1 80 ? 13.043 2.107 -7.845 1.00 98.06 80 LEU A CA 1
ATOM 631 C C . LEU A 1 80 ? 14.289 2.694 -8.517 1.00 98.06 80 LEU A C 1
ATOM 633 O O . LEU A 1 80 ? 14.564 3.885 -8.352 1.00 98.06 80 LEU A O 1
ATOM 637 N N . ASP A 1 81 ? 15.027 1.889 -9.278 1.00 98.19 81 ASP A N 1
ATOM 638 C CA . ASP A 1 81 ? 16.160 2.362 -10.057 1.00 98.19 81 ASP A CA 1
ATOM 639 C C . ASP A 1 81 ? 15.678 3.275 -11.200 1.00 98.19 81 ASP A C 1
ATOM 641 O O . ASP A 1 81 ? 14.948 2.874 -12.116 1.00 98.19 81 ASP A O 1
ATOM 645 N N . LYS A 1 82 ? 16.106 4.539 -11.137 1.00 96.31 82 LYS A N 1
ATOM 646 C CA . LYS A 1 82 ? 15.742 5.580 -12.102 1.00 96.31 82 LYS A CA 1
ATOM 647 C C . LYS A 1 82 ? 16.335 5.334 -13.487 1.00 96.31 82 LYS A C 1
ATOM 649 O O . LYS A 1 82 ? 15.695 5.711 -14.465 1.00 96.31 82 LYS A O 1
ATOM 654 N N . GLU A 1 83 ? 17.496 4.688 -13.573 1.00 97.44 83 GLU A N 1
ATOM 655 C CA . GLU A 1 83 ? 18.144 4.359 -14.846 1.00 97.44 83 GLU A CA 1
ATOM 656 C C . GLU A 1 83 ? 17.406 3.217 -15.552 1.00 97.44 83 GLU A C 1
ATOM 658 O O . GLU A 1 83 ? 17.273 3.203 -16.778 1.00 97.44 83 GLU A O 1
ATOM 663 N N . ILE A 1 84 ? 16.851 2.275 -14.781 1.00 97.00 84 ILE A N 1
ATOM 664 C CA . ILE A 1 84 ? 15.985 1.223 -15.326 1.00 97.00 84 ILE A CA 1
ATOM 665 C C . ILE A 1 84 ? 14.648 1.817 -15.776 1.00 97.00 84 ILE A C 1
ATOM 667 O O . ILE A 1 84 ? 14.138 1.449 -16.842 1.00 97.00 84 ILE A O 1
ATOM 671 N N . GLY A 1 85 ? 14.065 2.708 -14.965 1.00 97.44 85 GLY A N 1
ATOM 672 C CA . GLY A 1 85 ? 12.776 3.332 -15.254 1.00 97.44 85 GLY A CA 1
ATOM 673 C C . GLY A 1 85 ? 11.658 2.296 -15.403 1.00 97.44 85 GLY A C 1
ATOM 674 O O . GLY A 1 85 ? 10.872 2.373 -16.351 1.00 97.44 85 GLY A O 1
ATOM 675 N N . MET A 1 86 ? 11.601 1.315 -14.488 1.00 98.06 86 MET A N 1
ATOM 676 C CA . MET A 1 86 ? 10.769 0.100 -14.584 1.00 98.06 86 MET A CA 1
ATOM 677 C C . MET A 1 86 ? 9.303 0.389 -14.937 1.00 98.06 86 MET A C 1
ATOM 679 O O . MET A 1 86 ? 8.689 -0.321 -15.736 1.00 98.06 86 MET A O 1
ATOM 683 N N . ARG A 1 87 ? 8.753 1.487 -14.407 1.00 97.00 87 ARG A N 1
ATOM 684 C CA . ARG A 1 87 ? 7.402 1.989 -14.696 1.00 97.00 87 ARG A CA 1
ATOM 685 C C . ARG A 1 87 ? 7.064 2.062 -16.194 1.00 97.00 87 ARG A C 1
ATOM 687 O O . ARG A 1 87 ? 5.909 1.868 -16.567 1.00 97.00 87 ARG A O 1
ATOM 694 N N . GLY A 1 88 ? 8.044 2.386 -17.036 1.00 98.00 88 GLY A N 1
ATOM 695 C CA . GLY A 1 88 ? 7.894 2.569 -18.481 1.00 98.00 88 GLY A CA 1
ATOM 696 C C . GLY A 1 88 ? 8.310 1.363 -19.327 1.00 98.00 88 GLY A C 1
ATOM 697 O O . GLY A 1 88 ? 8.448 1.518 -20.538 1.00 98.00 88 GLY A O 1
ATOM 698 N N . LYS A 1 89 ? 8.555 0.195 -18.716 1.00 97.62 89 LYS A N 1
ATOM 699 C CA . LYS A 1 89 ? 9.120 -0.995 -19.380 1.00 97.62 89 LYS A CA 1
ATOM 700 C C . LYS A 1 89 ? 8.244 -2.244 -19.196 1.00 97.62 89 LYS A C 1
ATOM 702 O O . LYS A 1 89 ? 8.632 -3.138 -18.445 1.00 97.62 89 LYS A O 1
ATOM 707 N N . PRO A 1 90 ? 7.068 -2.328 -19.852 1.00 96.75 90 PRO A N 1
ATOM 708 C CA . PRO A 1 90 ? 6.174 -3.483 -19.732 1.00 96.75 90 PRO A CA 1
ATOM 709 C C . PRO A 1 90 ? 6.834 -4.829 -20.041 1.00 96.75 90 PRO A C 1
ATOM 711 O O . PRO A 1 90 ? 6.509 -5.833 -19.418 1.00 96.75 90 PRO A O 1
ATOM 714 N N . ASP A 1 91 ? 7.802 -4.833 -20.957 1.00 96.94 91 ASP A N 1
ATOM 715 C CA . ASP A 1 91 ? 8.620 -5.984 -21.346 1.00 96.94 91 ASP A CA 1
ATOM 716 C C . ASP A 1 91 ? 9.502 -6.534 -20.213 1.00 96.94 91 ASP A C 1
ATOM 718 O O . ASP A 1 91 ? 9.921 -7.688 -20.267 1.00 96.94 91 ASP A O 1
ATOM 722 N N . LYS A 1 92 ? 9.767 -5.731 -19.175 1.00 97.31 92 LYS A N 1
ATOM 723 C CA . LYS A 1 92 ? 10.557 -6.121 -17.998 1.00 97.31 92 LYS A CA 1
ATOM 724 C C . LYS A 1 92 ? 9.710 -6.477 -16.779 1.00 97.31 92 LYS A C 1
ATOM 726 O O . LYS A 1 92 ? 10.260 -6.902 -15.764 1.00 97.31 92 LYS A O 1
ATOM 731 N N . TRP A 1 93 ? 8.394 -6.280 -16.830 1.00 97.19 93 TRP A N 1
ATOM 732 C CA . TRP A 1 93 ? 7.532 -6.582 -15.692 1.00 97.19 93 TRP A CA 1
ATOM 733 C C . TRP A 1 93 ? 7.427 -8.087 -15.482 1.00 97.19 93 TRP A C 1
ATOM 735 O O . TRP A 1 93 ? 7.164 -8.846 -16.412 1.00 97.19 93 TRP A O 1
ATOM 745 N N . GLN A 1 94 ? 7.581 -8.513 -14.232 1.00 96.31 94 GLN A N 1
ATOM 746 C CA . GLN A 1 94 ? 7.486 -9.922 -13.878 1.00 96.31 94 GLN A CA 1
ATOM 747 C C . GLN A 1 94 ? 6.051 -10.272 -13.450 1.00 96.31 94 GLN A C 1
ATOM 749 O O . GLN A 1 94 ? 5.469 -9.558 -12.624 1.00 96.31 94 GLN A O 1
ATOM 754 N N . PRO A 1 95 ? 5.457 -11.358 -13.979 1.00 93.69 95 PRO A N 1
ATOM 755 C CA . PRO A 1 95 ? 4.177 -11.861 -13.493 1.00 93.69 95 PRO A CA 1
ATOM 756 C C . PRO A 1 95 ? 4.204 -12.099 -11.978 1.00 93.69 95 PRO A C 1
ATOM 758 O O . PRO A 1 95 ? 5.173 -12.630 -11.441 1.00 93.69 95 PRO A O 1
ATOM 761 N N . GLY A 1 96 ? 3.144 -11.683 -11.283 1.00 92.94 96 GLY A N 1
ATOM 762 C CA . GLY A 1 96 ? 3.049 -11.796 -9.823 1.00 92.94 96 GLY A CA 1
ATOM 763 C C . GLY A 1 96 ? 3.873 -10.772 -9.031 1.00 92.94 96 GLY A C 1
ATOM 764 O O . GLY A 1 96 ? 3.841 -10.806 -7.804 1.00 92.94 96 GLY A O 1
ATOM 765 N N . LYS A 1 97 ? 4.585 -9.848 -9.693 1.00 97.38 97 LYS A N 1
ATOM 766 C CA . LYS A 1 97 ? 5.339 -8.771 -9.040 1.00 97.38 97 LYS A CA 1
ATOM 767 C C . LYS A 1 97 ? 4.707 -7.405 -9.309 1.00 97.38 97 LYS A C 1
ATOM 769 O O . LYS A 1 97 ? 4.419 -7.034 -10.454 1.00 97.38 97 LYS A O 1
ATOM 774 N N . PHE A 1 98 ? 4.538 -6.626 -8.247 1.00 98.31 98 PHE A N 1
ATOM 775 C CA . PHE A 1 98 ? 4.094 -5.239 -8.351 1.00 98.31 98 PHE A CA 1
ATOM 776 C C . PHE A 1 98 ? 5.227 -4.331 -8.818 1.00 98.31 98 PHE A C 1
ATOM 778 O O . PHE A 1 98 ? 6.378 -4.535 -8.456 1.00 98.31 98 PHE A O 1
ATOM 785 N N . VAL A 1 99 ? 4.901 -3.298 -9.585 1.00 98.31 99 VAL A N 1
ATOM 786 C CA . VAL A 1 99 ? 5.816 -2.205 -9.925 1.00 98.31 99 VAL A CA 1
ATOM 787 C C . VAL A 1 99 ? 5.470 -1.005 -9.046 1.00 98.31 99 VAL A C 1
ATOM 789 O O . VAL A 1 99 ? 6.240 -0.653 -8.163 1.00 98.31 99 VAL A O 1
ATOM 792 N N . HIS A 1 100 ? 4.280 -0.421 -9.210 1.00 98.19 100 HIS A N 1
ATOM 793 C CA . HIS A 1 100 ? 3.856 0.750 -8.433 1.00 98.19 100 HIS A CA 1
ATOM 794 C C . HIS A 1 100 ? 2.375 0.670 -8.047 1.00 98.19 100 HIS A C 1
ATOM 796 O O . HIS A 1 100 ? 1.563 1.353 -8.674 1.00 98.19 100 HIS A O 1
ATOM 802 N N . PRO A 1 101 ? 1.996 -0.142 -7.042 1.00 98.25 101 PRO A N 1
ATOM 803 C CA . PRO A 1 101 ? 0.616 -0.216 -6.570 1.00 98.25 101 PRO A CA 1
ATOM 804 C C . PRO A 1 101 ? 0.225 1.123 -5.950 1.00 98.25 101 PRO A C 1
ATOM 806 O O . PRO A 1 101 ? 0.826 1.565 -4.977 1.00 98.25 101 PRO A O 1
ATOM 809 N N . HIS A 1 102 ? -0.728 1.812 -6.568 1.00 97.88 102 HIS A N 1
ATOM 810 C CA . HIS A 1 102 ? -1.095 3.178 -6.199 1.00 97.88 102 HIS A CA 1
ATOM 811 C C . HIS A 1 102 ? -2.446 3.246 -5.493 1.00 97.88 102 HIS A C 1
ATOM 813 O O . HIS A 1 102 ? -2.665 4.139 -4.684 1.00 97.88 102 HIS A O 1
ATOM 819 N N . ASP A 1 103 ? -3.339 2.323 -5.817 1.00 98.25 103 ASP A N 1
ATOM 820 C CA . ASP A 1 103 ? -4.662 2.215 -5.220 1.00 98.25 103 ASP A CA 1
ATOM 821 C C . ASP A 1 103 ? -5.001 0.727 -5.088 1.00 98.25 103 ASP A C 1
ATOM 823 O O . ASP A 1 103 ? -4.545 -0.086 -5.906 1.00 98.25 103 ASP A O 1
ATOM 827 N N . ALA A 1 104 ? -5.729 0.356 -4.042 1.00 98.50 104 ALA A N 1
ATOM 828 C CA . ALA A 1 104 ? -6.176 -1.008 -3.848 1.00 98.50 104 ALA A CA 1
ATOM 829 C C . ALA A 1 104 ? -7.418 -1.075 -2.962 1.00 98.50 104 ALA A C 1
ATOM 831 O O . ALA A 1 104 ? -7.489 -0.405 -1.939 1.00 98.50 104 ALA A O 1
ATOM 832 N N . CYS A 1 105 ? -8.346 -1.963 -3.306 1.00 98.62 105 CYS A N 1
ATOM 833 C CA . CYS A 1 105 ? -9.554 -2.189 -2.523 1.00 98.62 105 CYS A CA 1
ATOM 834 C C . CYS A 1 105 ? -9.901 -3.673 -2.412 1.00 98.62 105 CYS A C 1
ATOM 836 O O . CYS A 1 105 ? -9.526 -4.492 -3.261 1.00 98.62 105 CYS A O 1
ATOM 838 N N . PHE A 1 106 ? -10.632 -4.016 -1.356 1.00 98.56 106 PHE A N 1
ATOM 839 C CA . PHE A 1 106 ? -11.257 -5.320 -1.219 1.00 98.56 106 PHE A CA 1
ATOM 840 C C . PHE A 1 106 ? -12.530 -5.406 -2.063 1.00 98.56 106 PHE A C 1
ATOM 842 O O . PHE A 1 106 ? -13.298 -4.451 -2.174 1.00 98.56 106 PHE A O 1
ATOM 849 N N . ASP A 1 107 ? -12.814 -6.594 -2.592 1.00 98.06 107 ASP A N 1
ATOM 850 C CA . ASP A 1 107 ? -14.176 -6.945 -2.989 1.00 98.06 107 ASP A CA 1
ATOM 851 C C . ASP A 1 107 ? -14.942 -7.633 -1.849 1.00 98.06 107 ASP A C 1
ATOM 853 O O . ASP A 1 107 ? -14.392 -7.958 -0.796 1.00 98.06 107 ASP A O 1
ATOM 857 N N . ALA A 1 108 ? -16.233 -7.898 -2.062 1.00 96.31 108 ALA A N 1
ATOM 858 C CA . ALA A 1 108 ? -17.093 -8.530 -1.062 1.00 96.31 108 ALA A CA 1
ATOM 859 C C . ALA A 1 108 ? -16.658 -9.956 -0.653 1.00 96.31 108 ALA A C 1
ATOM 861 O O . ALA A 1 108 ? -17.057 -10.423 0.413 1.00 96.31 108 ALA A O 1
ATOM 862 N N . ALA A 1 109 ? -15.860 -10.654 -1.469 1.00 96.44 109 ALA A N 1
ATOM 863 C CA . ALA A 1 109 ? -15.318 -11.977 -1.147 1.00 96.44 109 ALA A CA 1
ATOM 864 C C . ALA A 1 109 ? -13.957 -11.898 -0.420 1.00 96.44 109 ALA A C 1
ATOM 866 O O . ALA A 1 109 ? -13.441 -12.912 0.063 1.00 96.44 109 ALA A O 1
ATOM 867 N N . GLY A 1 110 ? -13.383 -10.698 -0.313 1.00 96.50 110 GLY A N 1
ATOM 868 C CA . GLY A 1 110 ? -12.066 -10.443 0.258 1.00 96.50 110 GLY A CA 1
ATOM 869 C C . GLY A 1 110 ? -10.916 -10.663 -0.721 1.00 96.50 110 GLY A C 1
ATOM 870 O O . GLY A 1 110 ? -9.772 -10.780 -0.285 1.00 96.50 110 GLY A O 1
ATOM 871 N N . ASN A 1 111 ? -11.193 -10.721 -2.028 1.00 98.31 111 ASN A N 1
ATOM 872 C CA . ASN A 1 111 ? -10.146 -10.540 -3.032 1.00 98.31 111 ASN A CA 1
ATOM 873 C C . ASN A 1 111 ? -9.672 -9.086 -3.001 1.00 98.31 111 ASN A C 1
ATOM 875 O O . ASN A 1 111 ? -10.401 -8.203 -2.553 1.00 98.31 111 ASN A O 1
ATOM 879 N N . ILE A 1 112 ? -8.477 -8.832 -3.527 1.00 98.56 112 ILE A N 1
ATOM 880 C CA . ILE A 1 112 ? -7.912 -7.483 -3.593 1.00 98.56 112 ILE A CA 1
ATOM 881 C C . ILE A 1 112 ? -7.748 -7.088 -5.054 1.00 98.56 112 ILE A C 1
ATOM 883 O O . ILE A 1 112 ? -7.100 -7.798 -5.822 1.00 98.56 112 ILE A O 1
ATOM 887 N N . PHE A 1 113 ? -8.296 -5.940 -5.434 1.00 98.56 113 PHE A N 1
ATOM 888 C CA . PHE A 1 113 ? -7.996 -5.288 -6.703 1.00 98.56 113 PHE A CA 1
ATOM 889 C C . PHE A 1 113 ? -6.928 -4.231 -6.467 1.00 98.56 113 PHE A C 1
ATOM 891 O O . PHE A 1 113 ? -7.029 -3.461 -5.523 1.00 98.56 113 PHE A O 1
ATOM 898 N N . VAL A 1 114 ? -5.905 -4.201 -7.315 1.00 98.69 114 VAL A N 1
ATOM 899 C CA . VAL A 1 114 ? -4.780 -3.267 -7.219 1.00 98.69 114 VAL A CA 1
ATOM 900 C C . VAL A 1 114 ? -4.638 -2.536 -8.542 1.00 98.69 114 VAL A C 1
ATOM 902 O O . VAL A 1 114 ? -4.463 -3.182 -9.576 1.00 98.69 114 VAL A O 1
ATOM 905 N N . ALA A 1 115 ? -4.670 -1.207 -8.515 1.00 98.38 115 ALA A N 1
ATOM 906 C CA . ALA A 1 115 ? -4.362 -0.366 -9.662 1.00 98.38 115 ALA A CA 1
ATOM 907 C C . ALA A 1 115 ? -2.932 0.175 -9.552 1.00 98.38 115 ALA A C 1
ATOM 909 O O . ALA A 1 115 ? -2.531 0.747 -8.535 1.00 98.38 115 ALA A O 1
ATOM 910 N N . GLU A 1 116 ? -2.147 0.005 -10.614 1.00 98.25 116 GLU A N 1
ATOM 911 C CA . GLU A 1 116 ? -0.740 0.390 -10.629 1.00 98.25 116 GLU A CA 1
ATOM 912 C C . GLU A 1 116 ? -0.468 1.627 -11.481 1.00 98.25 116 GLU A C 1
ATOM 914 O O . GLU A 1 116 ? -0.909 1.751 -12.628 1.00 98.25 116 GLU A O 1
ATOM 919 N N . TRP A 1 117 ? 0.349 2.526 -10.932 1.00 97.31 117 TRP A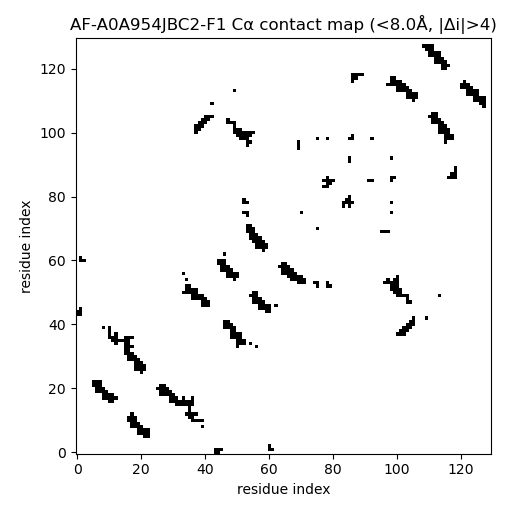 N 1
ATOM 920 C CA . TRP A 1 117 ? 0.856 3.713 -11.605 1.00 97.31 117 TRP A CA 1
ATOM 921 C C . TRP A 1 117 ? 2.000 3.344 -12.556 1.00 97.31 117 TRP A C 1
ATOM 923 O O . TRP A 1 117 ? 3.163 3.665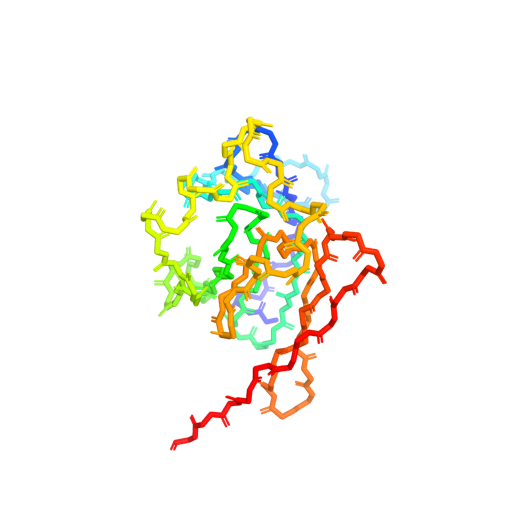 -12.324 1.00 97.31 117 TRP A O 1
ATOM 933 N N . VAL A 1 118 ? 1.671 2.679 -13.662 1.00 97.94 118 VAL A N 1
ATOM 934 C CA . VAL A 1 118 ? 2.599 2.261 -14.729 1.00 97.94 118 VAL A CA 1
ATOM 935 C C . VAL A 1 118 ? 2.169 2.776 -16.103 1.00 97.94 118 VAL A C 1
ATOM 937 O O . VAL A 1 118 ? 1.067 3.306 -16.246 1.00 97.94 118 VAL A O 1
ATOM 940 N N . VAL A 1 119 ? 3.037 2.694 -17.121 1.00 97.50 119 VAL A N 1
ATOM 941 C CA . VAL A 1 119 ? 2.657 3.092 -18.490 1.00 97.50 119 VAL A CA 1
ATOM 942 C C . VAL A 1 119 ? 1.474 2.249 -18.982 1.00 97.50 119 VAL A C 1
ATOM 944 O O . VAL A 1 119 ? 1.474 1.034 -18.827 1.00 97.50 119 VAL A O 1
ATOM 947 N N . GLY A 1 120 ? 0.440 2.899 -19.523 1.00 95.00 120 GLY A N 1
ATOM 948 C CA . GLY A 1 120 ? -0.801 2.237 -19.950 1.00 95.00 120 GLY A CA 1
ATOM 949 C C . GLY A 1 120 ? -1.750 1.817 -18.818 1.00 95.00 120 GLY A C 1
ATOM 950 O O . GLY A 1 120 ? -2.900 1.500 -19.101 1.00 95.00 120 GLY A O 1
ATOM 951 N N . GLY A 1 121 ? -1.312 1.878 -17.554 1.00 95.69 121 GLY A N 1
ATOM 952 C CA . GLY A 1 121 ? -2.064 1.378 -16.403 1.00 95.69 121 GLY A CA 1
ATOM 953 C C . GLY A 1 121 ? -2.105 -0.154 -16.338 1.00 95.69 121 GLY A C 1
ATOM 954 O O . GLY A 1 121 ? -2.034 -0.849 -17.350 1.00 95.69 121 GLY A O 1
ATOM 955 N N . ARG A 1 122 ? -2.209 -0.698 -15.124 1.00 96.50 122 ARG A N 1
ATOM 956 C CA . ARG A 1 122 ? -2.376 -2.139 -14.893 1.00 96.50 122 ARG A CA 1
ATOM 957 C C . ARG A 1 122 ? -3.299 -2.357 -13.703 1.00 96.50 122 ARG A C 1
ATOM 959 O O . ARG A 1 122 ? -3.128 -1.695 -12.683 1.00 96.50 122 ARG A O 1
ATOM 966 N N . VAL A 1 123 ? -4.256 -3.272 -13.844 1.00 97.25 123 VAL A N 1
ATOM 967 C CA . VAL A 1 123 ? -5.105 -3.738 -12.742 1.00 97.25 123 VAL A CA 1
ATOM 968 C C . VAL A 1 123 ? -4.801 -5.207 -12.489 1.00 97.25 123 VAL A C 1
ATOM 970 O O . VAL A 1 123 ? -4.855 -6.018 -13.413 1.00 97.25 123 VAL A O 1
ATOM 973 N N . THR A 1 124 ? -4.487 -5.538 -11.242 1.00 96.75 124 THR A N 1
ATOM 974 C CA . THR A 1 124 ? -4.222 -6.906 -10.789 1.00 96.75 124 THR A CA 1
ATOM 975 C C . THR A 1 124 ? -5.296 -7.311 -9.787 1.00 96.75 124 THR A C 1
ATOM 977 O O . THR A 1 124 ? -5.589 -6.552 -8.867 1.00 96.75 124 THR A O 1
ATOM 980 N N . LYS A 1 125 ? -5.863 -8.510 -9.942 1.00 97.38 125 LYS A N 1
ATOM 981 C CA . LYS A 1 125 ? -6.720 -9.137 -8.930 1.00 97.38 125 LYS A CA 1
ATOM 982 C C . LYS A 1 125 ? -5.899 -10.176 -8.169 1.00 97.38 125 LYS A C 1
ATOM 984 O O . LYS A 1 125 ? -5.341 -11.080 -8.787 1.00 97.38 125 LYS A O 1
ATOM 989 N N . LEU A 1 126 ? -5.842 -10.058 -6.849 1.00 97.56 126 LEU A N 1
ATOM 990 C CA . LEU A 1 126 ? -5.338 -11.092 -5.951 1.00 97.56 126 LEU A CA 1
ATOM 991 C C . LEU A 1 126 ? -6.526 -11.877 -5.420 1.00 97.56 126 LEU A C 1
ATOM 993 O O . LEU A 1 126 ? -7.422 -11.302 -4.800 1.00 97.56 126 LEU A O 1
ATOM 997 N N . GLU A 1 127 ? -6.536 -13.179 -5.668 1.00 97.00 127 GLU A N 1
ATOM 998 C CA . GLU A 1 127 ? -7.600 -14.044 -5.174 1.00 97.00 127 GLU A CA 1
ATOM 999 C C . GLU A 1 127 ? -7.305 -14.498 -3.752 1.00 97.00 127 GLU A C 1
ATOM 1001 O O . GLU A 1 127 ? -6.196 -14.936 -3.432 1.00 97.00 127 GLU A O 1
ATOM 1006 N N . ARG A 1 128 ? -8.315 -14.397 -2.892 1.00 94.69 128 ARG A N 1
ATOM 1007 C CA . ARG A 1 128 ? -8.240 -14.949 -1.550 1.00 94.69 128 ARG A CA 1
ATOM 1008 C C . ARG A 1 128 ? -8.364 -16.466 -1.641 1.00 94.69 128 ARG A C 1
ATOM 1010 O O . ARG A 1 128 ? -9.419 -16.986 -1.992 1.00 94.69 128 ARG A O 1
ATOM 1017 N N . ILE A 1 129 ? -7.293 -17.161 -1.286 1.00 90.31 129 ILE A N 1
ATOM 1018 C CA . ILE A 1 129 ? -7.281 -18.618 -1.150 1.00 90.31 129 ILE A CA 1
ATOM 1019 C C . ILE A 1 129 ? -7.593 -18.989 0.305 1.00 90.31 129 ILE A C 1
ATOM 1021 O O . ILE A 1 129 ? -7.049 -18.386 1.231 1.00 90.31 129 ILE A O 1
ATOM 1025 N N . SER A 1 130 ? -8.542 -19.906 0.493 1.00 70.19 130 SER A N 1
ATOM 1026 C CA . SER A 1 130 ? -9.006 -20.412 1.794 1.00 70.19 130 SER A CA 1
ATOM 1027 C C . SER A 1 130 ? -8.129 -21.530 2.331 1.00 70.19 130 SER A C 1
ATOM 1029 O O . SER A 1 130 ? -7.807 -22.417 1.506 1.00 70.19 130 SER A O 1
#

Sequence (130 aa):
DRDGVPKLVVADRANARLQWFDLNGKHLKTQGDFLFPADIDTQGDLLLVPDLHARITILDKDNKPVAQLGDDPEWRAQVLDKEIGMRGKPDKWQPGKFVHPHDACFDAAGNIFVAEWVVGGRVTKLERIS

Nearest PDB structures (foldseek):
  4v0n-assembly4_F  TM=7.287E-01  e=1.503E-02  Chlamydomonas reinhardtii
  4v0n-assembly3_B  TM=6.688E-01  e=1.589E-02  Chlamydomonas reinhardtii
  4v0o-assembly1_F  TM=6.950E-01  e=3.099E-02  Chlamydomonas reinhardtii
  4v0o-assembly2_B  TM=6.456E-01  e=2.772E-02  Chlamydomonas reinhardtii
  4v0m-assembly3_D  TM=6.357E-01  e=3.277E-02  Chlamydomonas reinhardtii

pLDDT: mean 96.72, std 4.05, range [66.69, 98.75]

Solvent-accessible surface area (backbone atoms only — not comparable to full-atom values): 7210 Å² total; per-residue (Å²): 109,54,82,78,68,83,62,45,76,42,62,42,24,96,73,22,22,42,37,33,22,39,90,84,66,47,80,75,48,78,45,70,92,46,45,37,27,52,40,76,31,74,60,69,44,37,39,40,28,16,14,30,65,13,26,36,37,31,21,41,58,88,66,47,78,77,44,59,50,54,65,43,74,70,60,33,52,49,45,70,31,73,89,69,39,40,52,74,35,76,92,74,62,52,90,91,53,56,60,27,24,40,36,46,43,71,47,97,86,58,25,37,43,33,38,28,71,37,68,93,53,49,78,47,76,48,78,66,83,130

Radius of gyration: 15.17 Å; Cα contacts (8 Å, |Δi|>4): 292; chains: 1; bounding box: 35×38×39 Å